Protein AF-A0A8C6B2U1-F1 (afdb_monomer)

InterPro domains:
  IPR039750 Dynein regulatory complex protein [PTHR21625] (15-118)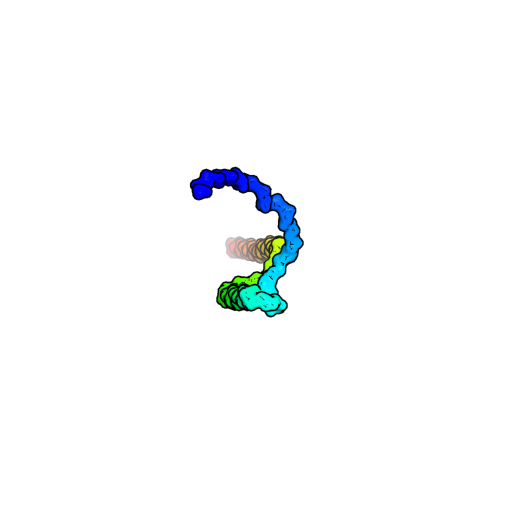

Radius of gyration: 41.58 Å; Cα contacts (8 Å, |Δi|>4): 21; chains: 1; bounding box: 106×25×107 Å

Organism: Monodon monoceros (NCBI:txid40151)

Foldseek 3Di:
DDDDDDDPDDDDPDDPPPPDPCPQQDCPDPDPVSVVRSVVVVVVVVVVVVVCVVVVVPVPPDPPVVNVVVVVVVVVVVVVVVVVVVVVVVVVVVVVVVVVVVVVVVVVVVVVVVVVVD

Mean predicted aligned error: 18.09 Å

pLDDT: mean 78.41, std 21.72, range [33.09, 98.69]

Secondary structure (DSSP, 8-state):
--------------------------TT-SSHHHHHHHHHHHHHHHHHHHHHHHTT--------HHHHHHHHHHHHHHHHHHHHHHHHHHHHHHHHHHHHHHHHHHHHHHHHHHHHT-

Solvent-accessible surface area (backbone atoms only — not comparable to full-atom val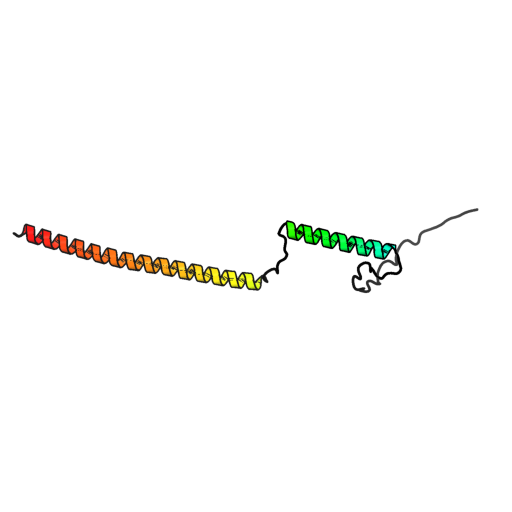ues): 7203 Å² total; per-residue (Å²): 141,87,88,88,88,80,89,85,76,84,85,86,78,88,86,78,86,66,86,64,75,90,74,63,56,41,75,84,46,90,49,67,67,40,24,52,51,23,50,52,53,53,51,50,53,54,52,51,49,52,51,29,53,76,69,64,59,60,80,63,75,75,68,49,73,66,55,52,51,50,52,49,52,53,53,50,53,49,50,52,53,49,54,50,51,52,50,54,51,51,49,52,54,48,52,52,49,52,54,49,50,52,53,50,54,50,53,50,52,53,54,52,52,56,58,74,76,105

Structure (mmCIF, N/CA/C/O backbone):
data_AF-A0A8C6B2U1-F1
#
_entry.id   AF-A0A8C6B2U1-F1
#
loop_
_atom_site.group_PDB
_atom_site.id
_atom_site.type_symbol
_atom_site.label_atom_id
_atom_site.label_alt_id
_atom_site.label_comp_id
_atom_site.label_asym_id
_atom_site.label_entity_id
_atom_site.label_seq_id
_atom_site.pdbx_PDB_ins_code
_atom_site.Cartn_x
_atom_site.Cartn_y
_atom_site.Cartn_z
_atom_site.occupancy
_atom_site.B_iso_or_equiv
_atom_site.auth_seq_id
_atom_site.auth_comp_id
_atom_site.auth_asym_id
_atom_site.auth_atom_id
_atom_site.pdbx_PDB_model_num
ATOM 1 N N . MET A 1 1 ? 78.169 -15.935 -60.171 1.00 39.84 1 MET A N 1
ATOM 2 C CA . MET A 1 1 ? 78.507 -15.680 -58.757 1.00 39.84 1 MET A CA 1
ATOM 3 C C . MET A 1 1 ? 77.396 -14.837 -58.142 1.00 39.84 1 MET A C 1
ATOM 5 O O . MET A 1 1 ? 77.094 -13.795 -58.697 1.00 39.84 1 MET A O 1
ATOM 9 N N . ASN A 1 2 ? 76.793 -15.307 -57.051 1.00 40.66 2 ASN A N 1
ATOM 10 C CA . ASN A 1 2 ? 75.960 -14.570 -56.077 1.00 40.66 2 ASN A CA 1
ATOM 11 C C . ASN A 1 2 ? 76.577 -14.854 -54.683 1.00 40.66 2 ASN A C 1
ATOM 13 O O . ASN A 1 2 ? 77.234 -15.898 -54.592 1.00 40.66 2 ASN A O 1
ATOM 17 N N . PRO A 1 3 ? 76.270 -14.144 -53.567 1.00 68.75 3 PRO A N 1
ATOM 18 C CA . PRO A 1 3 ? 75.804 -12.762 -53.297 1.00 68.75 3 PRO A CA 1
ATOM 19 C C . PRO A 1 3 ? 76.677 -12.098 -52.161 1.00 68.75 3 PRO A C 1
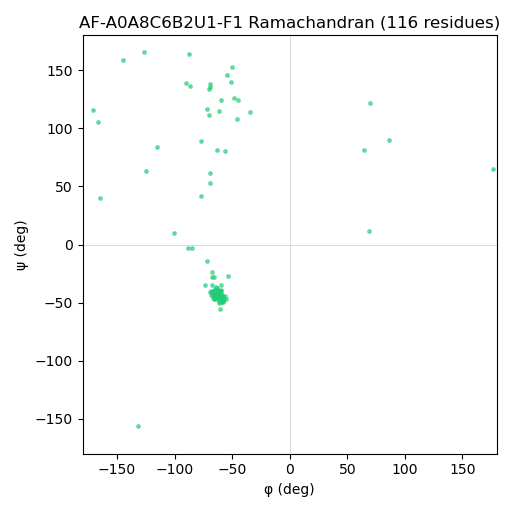ATOM 21 O O . PRO A 1 3 ? 77.824 -12.526 -52.029 1.00 68.75 3 PRO A O 1
ATOM 24 N N . PRO A 1 4 ? 76.253 -11.067 -51.370 1.00 48.47 4 PRO A N 1
ATOM 25 C CA . PRO A 1 4 ? 75.291 -11.252 -50.261 1.00 48.47 4 PRO A CA 1
ATOM 26 C C . PRO A 1 4 ? 74.299 -10.083 -50.031 1.00 48.47 4 PRO A C 1
ATOM 28 O O . PRO A 1 4 ? 74.533 -8.941 -50.416 1.00 48.47 4 PRO A O 1
ATOM 31 N N . GLY A 1 5 ? 73.180 -10.381 -49.365 1.00 44.88 5 GLY A N 1
ATOM 32 C CA . GLY A 1 5 ? 72.255 -9.381 -48.820 1.00 44.88 5 GLY A CA 1
ATOM 33 C C . GLY A 1 5 ? 72.622 -8.922 -47.402 1.00 44.88 5 GLY A C 1
ATOM 34 O O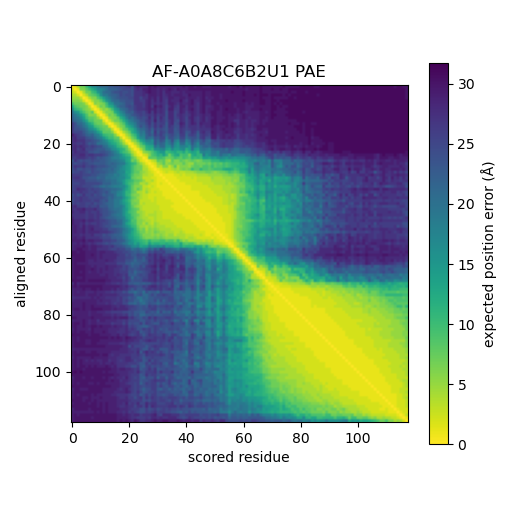 . GLY A 1 5 ? 73.379 -9.595 -46.709 1.00 44.88 5 GLY A O 1
ATOM 35 N N . SER A 1 6 ? 72.041 -7.798 -46.969 1.00 36.12 6 SER A N 1
ATOM 36 C CA . SER A 1 6 ? 71.758 -7.458 -45.561 1.00 36.12 6 SER A CA 1
ATOM 37 C C . SER A 1 6 ? 70.789 -6.263 -45.545 1.00 36.12 6 SER A C 1
ATOM 39 O O . SER A 1 6 ? 71.095 -5.202 -46.074 1.00 36.12 6 SER A O 1
ATOM 41 N N . LEU A 1 7 ? 69.515 -6.490 -45.225 1.00 39.94 7 LEU A N 1
ATOM 42 C CA . LEU A 1 7 ? 68.934 -6.175 -43.916 1.00 39.94 7 LEU A CA 1
ATOM 43 C C . LEU A 1 7 ? 68.920 -4.664 -43.599 1.00 39.94 7 LEU A C 1
ATOM 45 O O . LEU A 1 7 ? 69.728 -4.167 -42.821 1.00 39.94 7 LEU A O 1
ATOM 49 N N . ARG A 1 8 ? 67.927 -3.945 -44.137 1.00 33.09 8 ARG A N 1
ATOM 50 C CA . ARG A 1 8 ? 67.356 -2.781 -43.445 1.00 33.09 8 ARG A CA 1
ATOM 51 C C . ARG A 1 8 ? 65.901 -3.093 -43.111 1.00 33.09 8 ARG A C 1
ATOM 53 O O . ARG A 1 8 ? 64.974 -2.878 -43.879 1.00 33.09 8 ARG A O 1
ATOM 60 N N . VAL A 1 9 ? 65.804 -3.780 -41.987 1.00 36.66 9 VAL A N 1
ATOM 61 C CA . VAL A 1 9 ? 64.636 -4.018 -41.150 1.00 36.66 9 VAL A CA 1
ATOM 62 C C . VAL A 1 9 ? 64.269 -2.682 -40.493 1.00 36.66 9 VAL A C 1
ATOM 64 O O . VAL A 1 9 ? 65.177 -2.030 -39.986 1.00 36.66 9 VAL A O 1
ATOM 67 N N . LEU A 1 10 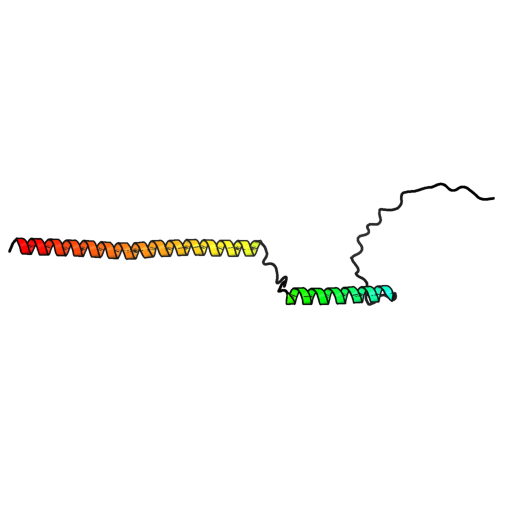? 62.966 -2.347 -40.481 1.00 39.47 10 LEU A N 1
ATOM 68 C CA . LEU A 1 10 ? 62.327 -1.234 -39.744 1.00 39.47 10 LEU A CA 1
ATOM 69 C C . LEU A 1 10 ? 62.722 0.142 -40.324 1.00 39.47 10 LEU A C 1
ATOM 71 O O . LEU A 1 10 ? 63.891 0.454 -40.471 1.00 39.47 10 LEU A O 1
ATOM 75 N N . GLU A 1 11 ? 61.833 1.012 -40.777 1.00 37.75 11 GLU A N 1
ATOM 76 C CA . GLU A 1 11 ? 60.678 1.600 -40.113 1.00 37.75 11 GLU A CA 1
ATOM 77 C C . GLU A 1 11 ? 59.927 2.349 -41.219 1.00 37.75 11 GLU A C 1
ATOM 79 O O . GLU A 1 11 ? 60.491 3.262 -41.799 1.00 37.75 11 GLU A O 1
ATOM 84 N N . GLU A 1 12 ? 58.710 1.946 -41.561 1.00 34.12 12 GLU A N 1
ATOM 85 C CA . GLU A 1 12 ? 57.705 2.818 -42.201 1.00 34.12 12 GLU A CA 1
ATOM 86 C C . GLU A 1 12 ? 56.336 2.123 -42.085 1.00 34.12 12 GLU A C 1
ATOM 88 O O . GLU A 1 12 ? 55.509 2.076 -42.988 1.00 34.12 12 GLU A O 1
ATOM 93 N N . ASN A 1 13 ? 56.118 1.519 -40.913 1.00 35.47 13 ASN A N 1
ATOM 94 C CA . ASN A 1 13 ? 54.793 1.442 -40.331 1.00 35.47 13 ASN A CA 1
ATOM 95 C C . ASN A 1 13 ? 54.652 2.695 -39.465 1.00 35.47 13 ASN A C 1
ATOM 97 O O . ASN A 1 13 ? 55.573 3.037 -38.727 1.00 35.47 13 ASN A O 1
ATOM 101 N N . GLU A 1 14 ? 53.468 3.296 -39.536 1.00 39.88 14 GLU A N 1
ATOM 102 C CA . GLU A 1 14 ? 52.969 4.378 -38.683 1.00 39.88 14 GLU A CA 1
ATOM 103 C C . GLU A 1 14 ? 53.341 5.802 -39.112 1.00 39.88 14 GLU A C 1
ATOM 105 O O . GLU A 1 14 ? 54.273 6.420 -38.605 1.00 39.88 14 GLU A O 1
ATOM 110 N N . LYS A 1 15 ? 52.483 6.399 -39.947 1.00 39.47 15 LYS A N 1
ATOM 111 C CA . LYS A 1 15 ? 51.554 7.455 -39.487 1.00 39.47 15 LYS A CA 1
ATOM 112 C C . LYS A 1 15 ? 50.739 8.023 -40.647 1.00 39.47 15 LYS A C 1
ATOM 114 O O . LYS A 1 15 ? 50.770 9.208 -40.935 1.00 39.47 15 LYS A O 1
ATOM 119 N N . GLU A 1 16 ? 49.898 7.181 -41.230 1.00 36.22 16 GLU A N 1
ATOM 120 C CA . GLU A 1 16 ? 48.642 7.663 -41.804 1.00 36.22 16 GLU A CA 1
ATOM 121 C C . GLU A 1 16 ? 47.495 6.866 -41.188 1.00 36.22 16 GLU A C 1
ATOM 123 O O . GLU A 1 16 ? 46.727 6.170 -41.841 1.00 36.22 16 GLU A O 1
ATOM 128 N N . HIS A 1 17 ? 47.356 7.018 -39.868 1.00 41.31 17 HIS A N 1
ATOM 129 C CA . HIS A 1 17 ? 46.061 6.893 -39.205 1.00 41.31 17 HIS A CA 1
ATOM 130 C C . HIS A 1 17 ? 45.190 8.094 -39.609 1.00 41.31 17 HIS A C 1
ATOM 132 O O . HIS A 1 17 ? 44.811 8.928 -38.791 1.00 41.31 17 HIS A O 1
ATOM 138 N N . LEU A 1 18 ? 44.909 8.203 -40.908 1.00 38.66 18 LEU A N 1
ATOM 139 C CA . LEU A 1 18 ? 43.813 9.001 -41.420 1.00 38.66 18 LEU A CA 1
ATOM 140 C C . LEU A 1 18 ? 42.549 8.255 -41.017 1.00 38.66 18 LEU A C 1
ATOM 142 O O . LEU A 1 18 ? 42.297 7.140 -41.476 1.00 38.66 18 LEU A O 1
ATOM 146 N N . ALA A 1 19 ? 41.800 8.868 -40.103 1.00 46.88 19 ALA A N 1
ATOM 147 C CA . ALA A 1 19 ? 40.457 8.480 -39.711 1.00 46.88 19 ALA A CA 1
ATOM 148 C C . ALA A 1 19 ? 39.555 8.456 -40.953 1.00 46.88 19 ALA A C 1
ATOM 150 O O . ALA A 1 19 ? 38.828 9.399 -41.256 1.00 46.88 19 ALA A O 1
ATOM 151 N N . THR A 1 20 ? 39.638 7.367 -41.706 1.00 40.78 20 THR A N 1
ATOM 152 C CA . THR A 1 20 ? 38.635 7.008 -42.685 1.00 40.78 20 THR A CA 1
ATOM 153 C C . THR A 1 20 ? 37.405 6.593 -41.886 1.00 40.78 20 THR A C 1
ATOM 155 O O . THR A 1 20 ? 37.530 5.862 -40.895 1.00 40.78 20 THR A O 1
ATOM 158 N N . PRO A 1 21 ? 36.202 7.068 -42.257 1.00 44.88 21 PRO A N 1
ATOM 159 C CA . PRO A 1 21 ? 34.986 6.477 -41.725 1.00 44.88 21 PRO A CA 1
ATOM 160 C C . PRO A 1 21 ? 35.115 4.972 -41.946 1.00 44.88 21 PRO A C 1
ATOM 162 O O . PRO A 1 21 ? 35.631 4.565 -42.987 1.00 44.88 21 PRO A O 1
ATOM 165 N N . ILE A 1 22 ? 34.694 4.148 -40.989 1.00 50.00 22 ILE A N 1
ATOM 166 C CA . ILE A 1 22 ? 34.630 2.696 -41.169 1.00 50.00 22 ILE A CA 1
ATOM 167 C C . ILE A 1 22 ? 33.604 2.442 -42.284 1.00 50.00 22 ILE A C 1
ATOM 169 O O . ILE A 1 22 ? 32.423 2.205 -42.034 1.00 50.00 22 ILE A O 1
ATOM 173 N N . VAL A 1 23 ? 34.030 2.576 -43.539 1.00 59.03 23 VAL A N 1
ATOM 174 C CA . VAL A 1 23 ? 33.248 2.240 -44.714 1.00 59.03 23 VAL A CA 1
ATOM 175 C C . VAL A 1 23 ? 33.336 0.731 -44.767 1.00 59.03 23 VAL A C 1
ATOM 177 O O . VAL A 1 23 ? 34.271 0.150 -45.313 1.00 59.03 23 VAL A O 1
ATOM 180 N N . GLY A 1 24 ? 32.390 0.088 -44.083 1.00 61.50 24 GLY A N 1
ATOM 181 C CA . GLY A 1 24 ? 32.213 -1.350 -44.189 1.00 61.50 24 GLY A CA 1
ATOM 182 C C . GLY A 1 24 ? 32.138 -1.753 -45.668 1.00 61.50 24 GLY A C 1
ATOM 183 O O . GLY A 1 24 ? 31.726 -0.935 -46.497 1.00 61.50 24 GLY A O 1
ATOM 184 N N . PRO A 1 25 ? 32.525 -2.993 -46.014 1.00 64.19 25 PRO A N 1
ATOM 185 C CA . PRO A 1 25 ? 32.553 -3.457 -47.397 1.00 64.19 25 PRO A CA 1
ATOM 186 C C . PRO A 1 25 ? 31.269 -3.052 -48.134 1.00 64.19 25 PRO A C 1
ATOM 188 O O . PRO A 1 25 ? 30.159 -3.308 -47.655 1.00 64.19 25 PRO A O 1
ATOM 191 N N . SER A 1 26 ? 31.416 -2.351 -49.259 1.00 70.38 26 SER A N 1
ATOM 192 C CA . SER A 1 26 ? 30.289 -1.753 -49.978 1.00 70.38 26 SER A CA 1
ATOM 193 C C . SER A 1 26 ? 29.675 -2.749 -50.958 1.00 70.38 26 SER A C 1
ATOM 195 O O . SER A 1 26 ? 30.371 -3.420 -51.718 1.00 70.38 26 SER A O 1
ATOM 197 N N . ILE A 1 27 ? 28.341 -2.815 -50.999 1.00 64.50 27 ILE A N 1
ATOM 198 C CA . ILE A 1 27 ? 27.616 -3.618 -52.000 1.00 64.50 27 ILE A CA 1
ATOM 199 C C . ILE A 1 27 ? 27.671 -3.020 -53.411 1.00 64.50 27 ILE A C 1
ATOM 201 O O . ILE A 1 27 ? 27.334 -3.713 -54.367 1.00 64.50 27 ILE A O 1
ATOM 205 N N . HIS A 1 28 ? 28.086 -1.760 -53.526 1.00 75.19 28 HIS A N 1
ATOM 206 C CA . HIS A 1 28 ? 28.231 -1.034 -54.786 1.00 75.19 28 HIS A CA 1
ATOM 207 C C . HIS A 1 28 ? 29.688 -0.989 -55.263 1.00 75.19 28 HIS A C 1
ATOM 209 O O . HIS A 1 28 ? 29.990 -0.258 -56.195 1.00 75.19 28 HIS A O 1
ATOM 215 N N . SER A 1 29 ? 30.590 -1.746 -54.624 1.00 77.50 29 SER A N 1
ATOM 216 C CA . SER A 1 29 ? 31.971 -1.876 -55.090 1.00 77.50 29 SER A CA 1
ATOM 217 C C . SER A 1 29 ? 32.026 -2.660 -56.402 1.00 77.50 29 SER A C 1
ATOM 219 O O . SER A 1 29 ? 31.365 -3.696 -56.549 1.00 77.50 29 SER A O 1
ATOM 221 N N . ASP A 1 30 ? 32.853 -2.205 -57.340 1.00 78.25 30 ASP A N 1
ATOM 222 C CA . ASP A 1 30 ? 33.128 -2.919 -58.589 1.00 78.25 30 ASP A CA 1
ATOM 223 C C . ASP A 1 30 ? 33.896 -4.230 -58.329 1.00 78.25 30 ASP A C 1
ATOM 225 O O . ASP A 1 30 ? 33.744 -5.201 -59.078 1.00 78.25 30 ASP A O 1
ATOM 229 N N . ASN A 1 31 ? 34.610 -4.319 -57.198 1.00 84.12 31 ASN A N 1
ATOM 230 C CA . ASN A 1 31 ? 35.325 -5.510 -56.745 1.00 84.12 31 ASN A CA 1
ATOM 231 C C . ASN A 1 31 ? 34.353 -6.612 -56.254 1.00 84.12 31 ASN A C 1
ATOM 233 O O . ASN A 1 31 ? 33.654 -6.430 -55.247 1.00 84.12 31 ASN A O 1
ATOM 237 N N . PRO A 1 32 ? 34.307 -7.794 -56.903 1.00 83.06 32 PRO A N 1
ATOM 238 C CA . PRO A 1 32 ? 33.413 -8.882 -56.501 1.00 83.06 32 PRO A CA 1
ATOM 239 C C . PRO A 1 32 ? 33.642 -9.375 -55.065 1.00 83.06 32 PRO A C 1
ATOM 241 O O . PRO A 1 32 ? 32.680 -9.718 -54.372 1.00 83.06 32 PRO A O 1
ATOM 244 N N . GLN A 1 33 ? 34.889 -9.385 -54.596 1.00 86.94 33 GLN A N 1
ATOM 245 C CA . GLN A 1 33 ? 35.261 -9.892 -53.276 1.00 86.94 33 GLN A CA 1
ATOM 246 C C . GLN A 1 33 ? 34.703 -9.002 -52.158 1.00 86.94 33 GLN A C 1
ATOM 248 O O . GLN A 1 33 ? 34.153 -9.513 -51.178 1.00 86.94 33 GLN A O 1
ATOM 253 N N . GLU A 1 34 ? 34.750 -7.681 -52.335 1.00 84.25 34 GLU A N 1
ATOM 254 C CA . GLU A 1 34 ? 34.180 -6.715 -51.389 1.00 84.25 34 GLU A CA 1
ATOM 255 C C . GLU A 1 34 ? 32.661 -6.840 -51.299 1.00 84.25 34 GLU A C 1
ATOM 257 O O . GLU A 1 34 ? 32.111 -6.881 -50.196 1.00 84.25 34 GLU A O 1
ATOM 262 N N . ARG A 1 35 ? 31.968 -7.013 -52.434 1.00 86.31 35 ARG A N 1
ATOM 263 C CA . ARG A 1 35 ? 30.512 -7.241 -52.429 1.00 86.31 35 ARG A CA 1
ATOM 264 C C . ARG A 1 35 ? 30.132 -8.526 -51.694 1.00 86.31 35 ARG A C 1
ATOM 266 O O . ARG A 1 35 ? 29.130 -8.559 -50.973 1.00 86.31 35 ARG A O 1
ATOM 273 N N . ILE A 1 36 ? 30.917 -9.593 -51.859 1.00 87.75 36 ILE A N 1
ATOM 274 C CA . ILE A 1 36 ? 30.705 -10.862 -51.148 1.00 87.75 36 ILE A CA 1
ATOM 275 C C . ILE A 1 36 ? 30.891 -10.660 -49.641 1.00 87.75 36 ILE A C 1
ATOM 277 O O . ILE A 1 36 ? 30.054 -11.115 -48.857 1.00 87.75 36 ILE A O 1
ATOM 281 N N . GLN A 1 37 ? 31.943 -9.953 -49.226 1.00 88.38 37 GLN A N 1
ATOM 282 C CA . GLN A 1 37 ? 32.196 -9.658 -47.817 1.00 88.38 37 GLN A CA 1
ATOM 283 C C . GLN A 1 37 ? 31.082 -8.789 -47.211 1.00 88.38 37 GLN A C 1
ATOM 285 O O . GLN A 1 37 ? 30.553 -9.126 -46.152 1.00 88.38 37 GLN A O 1
ATOM 290 N N . ALA A 1 38 ? 30.642 -7.748 -47.924 1.00 87.88 38 ALA A N 1
ATOM 291 C CA . ALA A 1 38 ? 29.528 -6.877 -47.546 1.00 87.88 38 ALA A CA 1
ATOM 292 C C . ALA A 1 38 ? 28.247 -7.672 -47.287 1.00 87.88 38 ALA A C 1
ATOM 294 O O . ALA A 1 38 ? 27.558 -7.506 -46.275 1.00 87.88 38 ALA A O 1
ATOM 295 N N . ARG A 1 39 ? 27.940 -8.588 -48.211 1.00 89.44 39 ARG A N 1
ATOM 296 C CA . ARG A 1 39 ? 26.777 -9.463 -48.109 1.00 89.44 39 ARG A CA 1
ATOM 297 C C . ARG A 1 39 ? 26.893 -10.408 -46.916 1.00 89.44 39 ARG A C 1
ATOM 299 O O . ARG A 1 39 ? 25.912 -10.556 -46.192 1.00 89.44 39 ARG A O 1
ATOM 306 N N . ARG A 1 40 ? 28.063 -11.017 -46.688 1.00 92.56 40 ARG A N 1
ATOM 307 C CA . ARG A 1 40 ? 28.312 -11.899 -45.533 1.00 92.56 40 ARG A CA 1
ATOM 308 C C . ARG A 1 40 ? 28.087 -11.170 -44.213 1.00 92.56 40 ARG A C 1
ATOM 310 O O . ARG A 1 40 ? 27.349 -11.680 -43.379 1.00 92.56 40 ARG A O 1
ATOM 317 N N . LEU A 1 41 ? 28.643 -9.969 -44.062 1.00 89.94 41 LEU A N 1
ATOM 318 C CA . LEU A 1 41 ? 28.478 -9.161 -42.852 1.00 89.94 41 LEU A CA 1
ATOM 319 C C . LEU A 1 41 ? 27.014 -8.777 -42.615 1.00 89.94 41 LEU A C 1
ATOM 321 O O . LEU A 1 41 ? 26.511 -8.925 -41.507 1.00 89.94 41 LEU A O 1
ATOM 325 N N . ARG A 1 42 ? 26.287 -8.372 -43.664 1.00 89.31 42 ARG A N 1
ATOM 326 C CA . ARG A 1 42 ?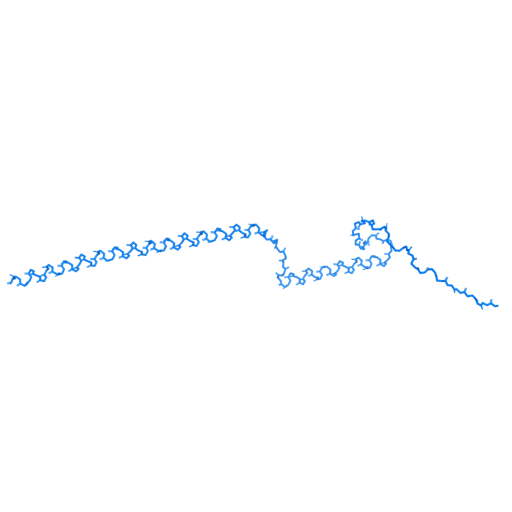 24.852 -8.064 -43.558 1.00 89.31 42 ARG A CA 1
ATOM 327 C C . ARG A 1 42 ? 24.025 -9.280 -43.146 1.00 89.31 42 ARG A C 1
ATOM 329 O O . ARG A 1 42 ? 23.093 -9.150 -42.358 1.00 89.31 42 ARG A O 1
ATOM 336 N N . ILE A 1 43 ? 24.326 -10.450 -43.710 1.00 91.44 43 ILE A N 1
ATOM 337 C CA . ILE A 1 43 ? 23.645 -11.698 -43.348 1.00 91.44 43 ILE A CA 1
ATOM 338 C C . ILE A 1 43 ? 23.956 -12.054 -41.893 1.00 91.44 43 ILE A C 1
ATOM 340 O O . ILE A 1 43 ? 23.025 -12.340 -41.147 1.00 91.44 43 ILE A O 1
ATOM 344 N N . ALA A 1 44 ? 25.222 -11.974 -41.481 1.00 93.19 44 ALA A N 1
ATOM 345 C CA . ALA A 1 44 ? 25.633 -12.227 -40.104 1.00 93.19 44 ALA A CA 1
ATOM 346 C C . ALA A 1 44 ? 24.908 -11.296 -39.120 1.00 93.19 44 ALA A C 1
ATOM 348 O O . ALA A 1 44 ? 24.279 -11.788 -38.191 1.00 93.19 44 ALA A O 1
ATOM 349 N N . ALA A 1 45 ? 24.876 -9.988 -39.391 1.00 87.81 45 ALA A N 1
ATOM 350 C CA . ALA A 1 45 ? 24.177 -9.010 -38.557 1.00 87.81 45 ALA A CA 1
ATOM 351 C C . ALA A 1 45 ? 22.667 -9.295 -38.449 1.00 87.81 45 ALA A C 1
ATOM 353 O O . ALA A 1 45 ? 22.090 -9.195 -37.371 1.00 87.81 45 ALA A O 1
ATOM 354 N N . ARG A 1 46 ? 22.015 -9.706 -39.548 1.00 89.94 46 ARG A N 1
ATOM 355 C CA . ARG A 1 46 ? 20.591 -10.097 -39.531 1.00 89.94 46 ARG A CA 1
ATOM 356 C C . ARG A 1 46 ? 20.339 -11.362 -38.713 1.00 89.94 46 ARG A C 1
ATOM 358 O O . ARG A 1 46 ? 19.327 -11.447 -38.025 1.00 89.94 46 ARG A O 1
ATOM 365 N N . LEU A 1 47 ? 21.223 -12.353 -38.814 1.00 92.94 47 LEU A N 1
ATOM 366 C CA . LEU A 1 47 ? 21.115 -13.591 -38.040 1.00 92.94 47 LEU A CA 1
ATOM 367 C C . LEU A 1 47 ? 21.364 -13.339 -36.552 1.00 92.94 47 LEU A C 1
ATOM 369 O O . LEU A 1 47 ? 20.659 -13.892 -35.715 1.00 92.94 47 LEU A O 1
ATOM 373 N N . GLU A 1 48 ? 22.330 -12.486 -36.231 1.00 88.00 48 GLU A N 1
ATOM 374 C CA . GLU A 1 48 ? 22.637 -12.073 -34.866 1.00 88.00 48 GLU A CA 1
ATOM 375 C C . GLU A 1 48 ? 21.489 -11.265 -34.250 1.00 88.00 48 GLU A C 1
ATOM 377 O O . GLU A 1 48 ? 21.092 -11.556 -33.127 1.00 88.00 48 GLU A O 1
ATOM 382 N N . ALA A 1 49 ? 20.892 -10.326 -34.994 1.00 84.19 49 ALA A N 1
ATOM 383 C CA . ALA A 1 49 ? 19.700 -9.596 -34.561 1.00 84.19 49 ALA A CA 1
ATOM 384 C C . ALA A 1 49 ? 18.534 -10.550 -34.255 1.00 84.19 49 ALA A C 1
ATOM 386 O O . ALA A 1 49 ? 18.005 -10.530 -33.149 1.00 84.19 49 ALA A O 1
ATOM 387 N N . ARG A 1 50 ? 18.226 -11.483 -35.168 1.00 86.56 50 ARG A N 1
ATOM 388 C CA . ARG A 1 50 ? 17.199 -12.514 -34.935 1.00 86.56 50 ARG A CA 1
ATOM 389 C C . ARG A 1 50 ? 17.517 -13.392 -33.721 1.00 86.56 50 ARG A C 1
ATOM 391 O O . ARG A 1 50 ? 16.613 -13.779 -32.987 1.00 86.56 50 ARG A O 1
ATOM 398 N N . ARG A 1 51 ? 18.791 -13.743 -33.514 1.00 89.06 51 ARG A N 1
ATOM 399 C CA . ARG A 1 51 ? 19.232 -14.518 -32.347 1.00 89.06 51 ARG A CA 1
ATOM 400 C C . ARG A 1 51 ? 19.015 -13.734 -31.050 1.00 89.06 51 ARG A C 1
ATOM 402 O O . ARG A 1 51 ? 18.527 -14.326 -30.095 1.00 89.06 51 ARG A O 1
ATOM 409 N N . ARG A 1 52 ? 19.348 -12.440 -31.023 1.00 82.75 52 ARG A N 1
ATOM 410 C CA . ARG A 1 52 ? 19.104 -11.556 -29.871 1.00 82.75 52 ARG A CA 1
ATOM 411 C C . ARG A 1 52 ? 17.615 -11.415 -29.575 1.00 82.75 52 ARG A C 1
ATOM 413 O O . ARG A 1 52 ? 17.214 -11.584 -28.432 1.00 82.75 52 ARG A O 1
ATOM 420 N N . GLU A 1 53 ? 16.796 -11.200 -30.603 1.00 79.38 53 GLU A N 1
ATOM 421 C CA . GLU A 1 53 ? 15.333 -11.142 -30.481 1.00 79.38 53 GLU A CA 1
ATOM 422 C C . GLU A 1 53 ? 14.760 -12.443 -29.897 1.00 79.38 53 GLU A C 1
ATOM 424 O O . GLU A 1 53 ? 13.979 -12.403 -28.952 1.00 79.38 53 GLU A O 1
ATOM 429 N N . ALA A 1 54 ? 15.191 -13.606 -30.399 1.00 82.62 54 ALA A N 1
ATOM 430 C CA . ALA A 1 54 ? 14.748 -14.908 -29.893 1.00 82.62 54 ALA A CA 1
ATOM 431 C C . ALA A 1 54 ? 15.192 -15.187 -28.444 1.00 82.62 54 ALA A C 1
ATOM 433 O O . ALA A 1 54 ? 14.523 -15.930 -27.730 1.00 82.62 54 ALA A O 1
ATOM 434 N N . LEU A 1 55 ? 16.314 -14.603 -28.015 1.00 81.94 55 LEU A N 1
ATOM 435 C CA . LEU A 1 55 ? 16.811 -14.669 -26.638 1.00 81.94 55 LEU A CA 1
ATOM 436 C C . LEU A 1 55 ? 16.186 -13.605 -25.722 1.00 81.94 55 LEU A C 1
ATOM 438 O O . LEU A 1 55 ? 16.484 -13.592 -24.532 1.00 81.94 55 LEU A O 1
ATOM 442 N N . GLY A 1 56 ? 15.341 -12.711 -26.250 1.00 72.81 56 GLY A N 1
ATOM 443 C CA . GLY A 1 56 ? 14.794 -11.587 -25.491 1.00 72.81 56 GLY A CA 1
ATOM 444 C C . GLY A 1 56 ? 15.838 -10.525 -25.124 1.00 72.81 56 GLY A C 1
ATOM 445 O O . GLY A 1 56 ? 15.536 -9.625 -24.347 1.00 72.81 56 GLY A O 1
ATOM 446 N N . GLU A 1 57 ? 17.041 -10.576 -25.708 1.00 68.19 57 GLU A N 1
ATOM 447 C CA . GLU A 1 57 ? 18.084 -9.542 -25.609 1.00 68.19 57 GLU A CA 1
ATOM 448 C C . GLU A 1 57 ? 17.759 -8.350 -26.520 1.00 68.19 57 GLU A C 1
ATOM 450 O O . GLU A 1 57 ? 18.620 -7.806 -27.221 1.00 68.19 57 GLU A O 1
ATOM 455 N N . HIS A 1 58 ? 16.492 -7.940 -26.547 1.00 58.44 58 HIS A N 1
ATOM 456 C CA . HIS A 1 58 ? 16.161 -6.647 -27.100 1.00 58.44 58 HIS A CA 1
ATOM 457 C C . HIS A 1 58 ? 16.899 -5.633 -26.220 1.00 58.44 58 HIS A C 1
ATOM 459 O O . HIS A 1 58 ? 16.606 -5.496 -25.033 1.00 58.44 58 HIS A O 1
ATOM 465 N N . LEU A 1 59 ? 17.872 -4.918 -26.791 1.00 58.78 59 LEU A N 1
ATOM 466 C CA . LEU A 1 59 ? 18.339 -3.643 -26.244 1.00 58.78 59 LEU A CA 1
ATOM 467 C C . LEU A 1 59 ? 17.211 -2.622 -26.450 1.00 58.78 59 LEU A C 1
ATOM 469 O O . LEU A 1 59 ? 17.399 -1.595 -27.096 1.00 58.78 59 LEU A O 1
ATOM 473 N N . ASP A 1 60 ? 16.008 -2.967 -25.991 1.00 51.19 60 ASP A N 1
ATOM 474 C CA . ASP A 1 60 ? 14.907 -2.041 -25.875 1.00 51.19 60 ASP A CA 1
ATOM 475 C C . ASP A 1 60 ? 15.403 -0.960 -24.930 1.00 51.19 60 ASP A C 1
ATOM 477 O O . ASP A 1 60 ? 15.988 -1.280 -23.890 1.00 51.19 60 ASP A O 1
ATOM 481 N N . GLY A 1 61 ? 15.347 0.279 -25.419 1.00 54.88 61 GLY A N 1
ATOM 482 C CA . GLY A 1 61 ? 16.191 1.387 -24.992 1.00 54.88 61 GLY A CA 1
ATOM 483 C C . GLY A 1 61 ? 16.507 1.319 -23.510 1.00 54.88 61 GLY A C 1
ATOM 484 O O . GLY A 1 61 ? 15.599 1.422 -22.691 1.00 54.88 61 GLY A O 1
ATOM 485 N N . LYS A 1 62 ? 17.792 1.112 -23.182 1.00 56.69 62 LYS A N 1
ATOM 486 C CA . LYS A 1 62 ? 18.281 1.241 -21.810 1.00 56.69 62 LYS A CA 1
ATOM 487 C C . LYS A 1 62 ? 17.687 2.538 -21.275 1.00 56.69 62 LYS A C 1
ATOM 489 O O . LYS A 1 62 ? 18.080 3.606 -21.748 1.00 56.69 62 LYS A O 1
ATOM 494 N N . GLU A 1 63 ? 16.716 2.444 -20.364 1.00 53.84 63 GLU A N 1
ATOM 495 C CA . GLU A 1 63 ? 16.294 3.600 -19.584 1.00 53.84 63 GLU A CA 1
ATOM 496 C C . GLU A 1 63 ? 17.591 4.218 -19.076 1.00 53.84 63 GLU A C 1
ATOM 498 O O . GLU A 1 63 ? 18.449 3.485 -18.564 1.00 53.84 63 GLU A O 1
ATOM 503 N N . SER A 1 64 ? 17.802 5.512 -19.334 1.00 60.75 64 SER A N 1
ATOM 504 C CA . SER A 1 64 ? 19.055 6.139 -18.926 1.00 60.75 64 SER A CA 1
ATOM 505 C C . SER A 1 64 ? 19.237 5.883 -17.428 1.00 60.75 64 SER A C 1
ATOM 507 O O . SER A 1 64 ? 18.259 5.815 -16.676 1.00 60.75 64 SER A O 1
ATOM 509 N N . GLU A 1 65 ? 20.476 5.703 -16.971 1.00 63.81 65 GLU A N 1
ATOM 510 C CA . GLU A 1 65 ? 20.739 5.439 -15.548 1.00 63.81 65 GLU A CA 1
ATOM 511 C C . GLU A 1 65 ? 20.095 6.511 -14.641 1.00 63.81 65 GLU A C 1
ATOM 513 O O . GLU A 1 65 ? 19.683 6.243 -13.510 1.00 63.81 65 GLU A O 1
ATOM 518 N N . GLU A 1 66 ? 19.921 7.722 -15.175 1.00 63.66 66 GLU A N 1
ATOM 519 C CA . GLU A 1 66 ? 19.226 8.836 -14.540 1.00 63.66 66 GLU A CA 1
ATOM 520 C C . GLU A 1 66 ? 17.718 8.590 -14.367 1.00 63.66 66 GLU A C 1
ATOM 522 O O . GLU A 1 66 ? 17.174 8.901 -13.304 1.00 63.66 66 GLU A O 1
ATOM 527 N N . ASP A 1 67 ? 17.029 8.017 -15.356 1.00 65.38 67 ASP A N 1
ATOM 528 C CA . ASP A 1 67 ? 15.596 7.706 -15.266 1.00 65.38 67 ASP A CA 1
ATOM 529 C C . ASP A 1 67 ? 15.324 6.508 -14.346 1.00 65.38 67 ASP A C 1
ATOM 531 O O . ASP A 1 67 ? 14.383 6.550 -13.542 1.00 65.38 67 ASP A O 1
ATOM 535 N N . GLN A 1 68 ? 16.216 5.512 -14.331 1.00 70.38 68 GLN A N 1
ATOM 536 C CA . GLN A 1 68 ? 16.181 4.436 -13.334 1.00 70.38 68 GLN A CA 1
ATOM 537 C C . GLN A 1 68 ? 16.352 4.987 -11.909 1.00 70.38 68 GLN A C 1
ATOM 539 O O . GLN A 1 68 ? 15.621 4.598 -10.993 1.00 70.38 68 GLN A O 1
ATOM 544 N N . SER A 1 69 ? 17.262 5.949 -11.719 1.00 78.00 69 SER A N 1
ATOM 545 C CA . SER A 1 69 ? 17.492 6.609 -1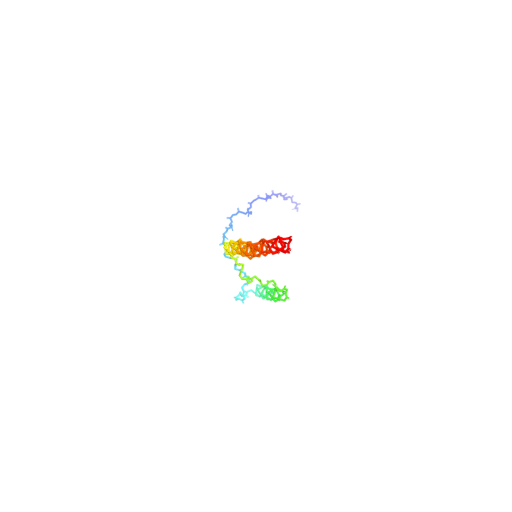0.428 1.00 78.00 69 SER A CA 1
ATOM 546 C C . SER A 1 69 ? 16.275 7.417 -9.954 1.00 78.00 69 SER A C 1
ATOM 548 O O . SER A 1 69 ? 15.919 7.367 -8.773 1.00 78.00 69 SER A O 1
ATOM 550 N N . LYS A 1 70 ? 15.575 8.123 -10.855 1.00 89.12 70 LYS A N 1
ATOM 551 C CA . LYS A 1 70 ? 14.328 8.847 -10.526 1.00 89.12 70 LYS A CA 1
ATOM 552 C C . LYS A 1 70 ? 13.197 7.890 -10.143 1.00 89.12 70 LYS A C 1
ATOM 554 O O . LYS A 1 70 ? 12.554 8.095 -9.113 1.00 89.12 70 LYS A O 1
ATOM 559 N N . SER A 1 71 ? 12.992 6.830 -10.929 1.00 89.69 71 SER A N 1
ATOM 560 C CA . SER A 1 71 ? 11.995 5.785 -10.652 1.00 89.69 71 SER A CA 1
ATOM 561 C C . SER A 1 71 ? 12.251 5.115 -9.301 1.00 89.69 71 SER A C 1
ATOM 563 O O . SER A 1 71 ? 11.334 4.946 -8.495 1.00 89.69 71 SER A O 1
ATOM 565 N N . TYR A 1 72 ? 13.516 4.811 -8.999 1.00 92.56 72 TYR A N 1
ATOM 566 C CA . TYR A 1 72 ? 13.922 4.263 -7.708 1.00 92.56 72 TYR A CA 1
ATOM 567 C C . TYR A 1 72 ? 13.582 5.203 -6.543 1.00 92.56 72 TYR A C 1
ATOM 569 O O . TYR A 1 72 ? 12.942 4.775 -5.582 1.00 92.56 72 TYR A O 1
ATOM 577 N N . LYS A 1 73 ? 13.936 6.493 -6.643 1.00 94.31 73 LYS A N 1
ATOM 578 C CA . LYS A 1 73 ? 13.609 7.493 -5.612 1.00 94.31 73 LYS A CA 1
ATOM 579 C C . LYS A 1 73 ? 12.104 7.580 -5.365 1.00 94.31 73 LYS A C 1
ATOM 581 O O . LYS A 1 73 ? 11.674 7.542 -4.217 1.00 94.31 73 LYS A O 1
ATOM 586 N N . GLN A 1 74 ? 11.300 7.621 -6.426 1.00 96.69 74 GLN A N 1
ATOM 587 C CA . GLN A 1 74 ? 9.843 7.678 -6.303 1.00 96.69 74 GLN A CA 1
ATOM 588 C C . GLN A 1 74 ? 9.268 6.430 -5.620 1.00 96.69 74 GLN A C 1
ATOM 590 O O . GLN A 1 74 ? 8.398 6.545 -4.752 1.00 96.69 74 GLN A O 1
ATOM 595 N N . LYS A 1 75 ? 9.745 5.236 -5.994 1.00 95.88 75 LYS A N 1
ATOM 596 C CA . LYS A 1 75 ? 9.327 3.975 -5.365 1.00 95.88 75 LYS A CA 1
ATOM 597 C C . LYS A 1 75 ? 9.668 3.964 -3.880 1.00 95.88 75 LYS A C 1
ATOM 599 O O . LYS A 1 75 ? 8.822 3.595 -3.069 1.00 95.88 75 LYS A O 1
ATOM 604 N N . GLU A 1 76 ? 10.863 4.417 -3.521 1.00 97.06 76 GLU A N 1
ATOM 605 C CA . GLU A 1 76 ? 11.303 4.453 -2.130 1.00 97.06 76 GLU A CA 1
ATOM 606 C C . GLU A 1 76 ? 10.520 5.482 -1.302 1.00 97.06 76 GLU A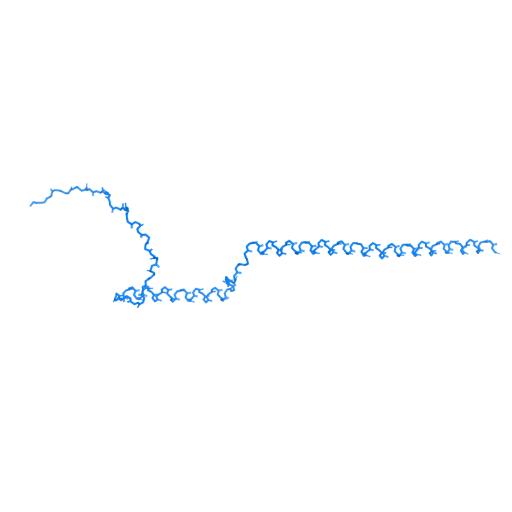 C 1
ATOM 608 O O . GLU A 1 76 ? 10.036 5.171 -0.214 1.00 97.06 76 GLU A O 1
ATOM 613 N N . GLU A 1 77 ? 10.280 6.679 -1.840 1.00 97.81 77 GLU A N 1
ATOM 614 C CA . GLU A 1 77 ? 9.414 7.671 -1.198 1.00 97.81 77 GLU A CA 1
ATOM 615 C C . GLU A 1 77 ? 7.986 7.152 -0.999 1.00 97.81 77 GLU A C 1
ATOM 617 O O . GLU A 1 77 ? 7.380 7.367 0.055 1.00 97.81 77 GLU A O 1
ATOM 622 N N . SER A 1 78 ? 7.433 6.465 -2.003 1.00 98.06 78 SER A N 1
ATOM 623 C CA . SER A 1 78 ? 6.112 5.841 -1.917 1.00 98.06 78 SER A CA 1
ATOM 624 C C . SER A 1 78 ? 6.080 4.764 -0.832 1.00 98.06 78 SER A C 1
ATOM 626 O O . SER A 1 78 ? 5.175 4.766 0.006 1.00 98.06 78 SER A O 1
ATOM 628 N N . ARG A 1 79 ? 7.107 3.907 -0.775 1.00 98.25 79 ARG A N 1
ATOM 629 C CA . ARG A 1 79 ? 7.262 2.864 0.245 1.00 98.25 79 ARG A CA 1
ATOM 630 C C . ARG A 1 79 ? 7.275 3.456 1.653 1.00 98.25 79 ARG A C 1
ATOM 632 O O . ARG A 1 79 ? 6.556 2.970 2.525 1.00 98.25 79 ARG A O 1
ATOM 639 N N . LEU A 1 80 ? 8.043 4.524 1.871 1.00 98.44 80 LEU A N 1
ATOM 640 C CA . LEU A 1 80 ? 8.117 5.216 3.161 1.00 98.44 80 LEU A CA 1
ATOM 641 C C . LEU A 1 80 ? 6.772 5.838 3.558 1.00 98.44 80 LEU A C 1
ATOM 643 O O . LEU A 1 80 ? 6.335 5.688 4.702 1.00 98.44 80 LEU A O 1
ATOM 647 N N . LYS A 1 81 ? 6.083 6.496 2.618 1.00 98.56 81 LYS A N 1
ATOM 648 C CA . LYS A 1 81 ? 4.748 7.073 2.857 1.00 98.56 81 LYS A CA 1
ATOM 649 C C . LYS A 1 81 ? 3.729 5.992 3.217 1.00 98.56 81 LYS A C 1
ATOM 651 O O . LYS A 1 81 ? 2.964 6.180 4.162 1.00 98.56 81 LYS A O 1
ATOM 656 N N . LEU A 1 82 ? 3.748 4.859 2.515 1.00 98.69 82 LEU A N 1
ATOM 657 C CA . LEU A 1 82 ? 2.848 3.739 2.782 1.00 98.69 82 LEU A CA 1
ATOM 658 C C . LEU A 1 82 ? 3.123 3.103 4.150 1.00 98.69 82 LEU A C 1
ATOM 660 O O . LEU A 1 82 ? 2.186 2.868 4.907 1.00 98.69 82 LEU A O 1
ATOM 664 N N . ALA A 1 83 ? 4.393 2.891 4.504 1.00 98.56 83 ALA A N 1
ATOM 665 C CA . ALA A 1 83 ? 4.772 2.370 5.816 1.00 98.56 83 ALA A CA 1
ATOM 666 C C . ALA A 1 83 ? 4.288 3.284 6.953 1.00 98.56 83 ALA A C 1
ATOM 668 O O . ALA A 1 83 ? 3.709 2.806 7.928 1.00 98.56 83 ALA A O 1
ATOM 669 N N . LYS A 1 84 ? 4.456 4.605 6.802 1.00 98.62 84 LYS A N 1
ATOM 670 C CA . LYS A 1 84 ? 3.944 5.582 7.770 1.00 98.62 84 LYS A CA 1
ATOM 671 C C . LYS A 1 84 ? 2.419 5.530 7.877 1.00 98.62 84 LYS A C 1
ATOM 673 O O . LYS A 1 84 ? 1.894 5.538 8.985 1.00 98.62 84 LYS A O 1
ATOM 678 N N . LEU A 1 85 ? 1.714 5.465 6.746 1.00 98.56 85 LEU A N 1
ATOM 679 C CA . LEU A 1 85 ? 0.253 5.386 6.728 1.00 98.56 85 LEU A CA 1
ATOM 680 C C . LEU A 1 85 ? -0.253 4.136 7.459 1.00 98.56 85 LEU A C 1
ATOM 682 O O . LEU A 1 85 ? -1.160 4.241 8.281 1.00 98.56 85 LEU A O 1
ATOM 686 N N . LEU A 1 86 ? 0.354 2.977 7.194 1.00 98.69 86 LEU A N 1
ATOM 687 C CA . LEU A 1 86 ? 0.011 1.722 7.862 1.00 98.69 86 LEU A CA 1
ATOM 688 C C . LEU A 1 86 ? 0.251 1.798 9.370 1.00 98.69 86 LEU A C 1
ATOM 690 O O . LEU A 1 86 ? -0.620 1.397 10.142 1.00 98.69 86 LEU A O 1
ATOM 694 N N . LEU A 1 87 ? 1.395 2.345 9.790 1.00 98.62 87 LEU A N 1
ATOM 695 C CA . LEU A 1 87 ? 1.726 2.506 11.203 1.00 98.62 87 LEU A CA 1
ATOM 696 C C . LEU A 1 87 ? 0.703 3.401 11.912 1.00 98.62 87 LEU A C 1
ATOM 698 O O . LEU A 1 87 ? 0.071 2.963 12.869 1.00 98.62 87 LEU A O 1
ATOM 702 N N . CYS A 1 88 ? 0.488 4.620 11.407 1.00 98.56 88 CYS A N 1
ATOM 703 C CA . CYS A 1 88 ? -0.439 5.574 12.014 1.00 98.56 88 CYS A CA 1
ATOM 704 C C . CYS A 1 88 ? -1.891 5.070 11.993 1.00 98.56 88 CYS A C 1
ATOM 706 O O . CYS A 1 88 ? -2.631 5.282 12.950 1.00 98.56 88 CYS A O 1
ATOM 708 N N . GLY A 1 89 ? -2.311 4.394 10.919 1.00 98.69 89 GLY A N 1
ATOM 709 C CA . GLY A 1 89 ? -3.651 3.814 10.829 1.00 98.69 89 GLY A CA 1
ATOM 710 C C . GLY A 1 89 ? -3.864 2.687 11.841 1.00 98.69 89 GLY A C 1
ATOM 711 O O . GLY A 1 89 ? -4.888 2.655 12.521 1.00 98.69 89 GLY A O 1
ATOM 712 N N . THR A 1 90 ? -2.875 1.803 11.989 1.00 98.56 90 THR A N 1
ATOM 713 C CA . THR A 1 90 ? -2.913 0.714 12.979 1.00 98.56 90 THR A CA 1
ATOM 714 C C . THR A 1 90 ? -2.943 1.264 14.400 1.00 98.56 90 THR A C 1
ATOM 716 O O . THR A 1 90 ? -3.745 0.814 15.219 1.00 98.56 90 THR A O 1
ATOM 719 N N . GLU A 1 91 ? -2.115 2.267 14.688 1.00 98.56 91 GLU A N 1
ATOM 720 C CA . GLU A 1 91 ? -2.090 2.944 15.983 1.00 98.56 91 GLU A CA 1
ATOM 721 C C . GLU A 1 91 ? -3.44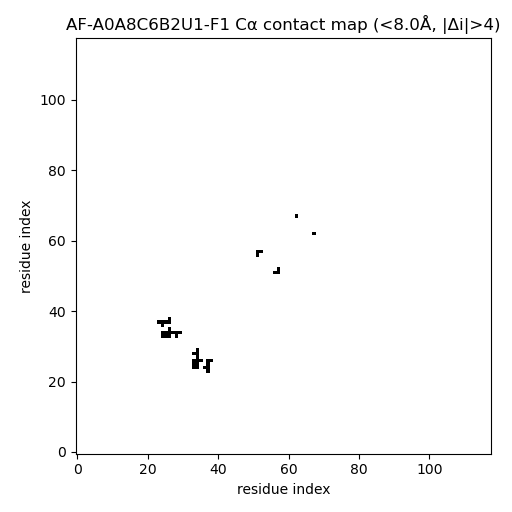6 3.580 16.311 1.00 98.56 91 GLU A C 1
ATOM 723 O O . GLU A 1 91 ? -3.970 3.366 17.400 1.00 98.56 91 GLU A O 1
ATOM 728 N N . LEU A 1 92 ? -4.069 4.289 15.363 1.00 98.62 92 LEU A N 1
ATOM 729 C CA . LEU A 1 92 ? -5.375 4.916 15.577 1.00 98.62 92 LEU A CA 1
ATOM 730 C C . LEU A 1 92 ? -6.460 3.892 15.936 1.00 98.62 92 LEU A C 1
ATOM 732 O O . LEU A 1 92 ? -7.182 4.077 16.915 1.00 98.62 92 LEU A O 1
ATOM 736 N N . VAL A 1 93 ? -6.569 2.810 15.159 1.00 98.62 93 VAL A N 1
ATOM 737 C CA . VAL A 1 93 ? -7.548 1.741 15.417 1.00 98.62 93 VAL A CA 1
ATOM 738 C C . VAL A 1 93 ? -7.292 1.100 16.779 1.00 98.62 93 VAL A C 1
ATOM 740 O O . VAL A 1 93 ? -8.226 0.901 17.555 1.00 98.62 93 VAL A O 1
ATOM 743 N N . THR A 1 94 ? -6.024 0.844 17.102 1.00 98.69 94 THR A N 1
ATOM 744 C CA . THR A 1 94 ? -5.628 0.256 18.386 1.00 98.69 94 THR A CA 1
ATOM 745 C C . THR A 1 94 ? -5.975 1.181 19.550 1.00 98.69 94 THR A C 1
ATOM 747 O O . THR A 1 94 ? -6.566 0.732 20.527 1.00 98.69 94 THR A O 1
ATOM 750 N N . ASN A 1 95 ? -5.698 2.481 19.436 1.00 98.69 95 ASN A N 1
ATOM 751 C CA . ASN A 1 95 ? -6.022 3.472 20.463 1.00 98.69 95 ASN A CA 1
ATOM 752 C C . ASN A 1 95 ? -7.531 3.555 20.721 1.00 98.69 95 ASN A C 1
ATOM 754 O O . ASN A 1 95 ? -7.954 3.648 21.873 1.00 98.69 95 ASN A O 1
ATOM 758 N N . ILE A 1 96 ? -8.352 3.487 19.668 1.00 98.62 96 ILE A N 1
ATOM 759 C CA . ILE A 1 96 ? -9.814 3.453 19.803 1.00 98.62 96 ILE A CA 1
ATOM 760 C C . ILE A 1 96 ? -10.256 2.187 20.540 1.00 98.62 96 ILE A C 1
ATOM 762 O O . ILE A 1 96 ? -11.056 2.288 21.474 1.00 98.62 96 ILE A O 1
ATOM 766 N N . GLN A 1 97 ? -9.727 1.024 20.150 1.00 98.62 97 GLN A N 1
ATOM 767 C CA . GLN A 1 97 ? -10.059 -0.253 20.781 1.00 98.62 97 GLN A CA 1
ATOM 768 C C . GLN A 1 97 ? -9.674 -0.255 22.264 1.00 98.62 97 GLN A C 1
ATOM 770 O O . GLN A 1 97 ? -10.522 -0.506 23.114 1.00 98.62 97 GLN A O 1
ATOM 775 N N . VAL A 1 98 ? -8.438 0.133 22.588 1.00 98.62 98 VAL A N 1
ATOM 776 C CA . VAL A 1 98 ? -7.950 0.226 23.971 1.00 98.62 98 VAL A CA 1
ATOM 777 C C . VAL A 1 98 ? -8.807 1.190 24.790 1.00 98.62 98 VAL A C 1
ATOM 779 O O . VAL A 1 98 ? -9.201 0.870 25.908 1.00 98.62 98 VAL A O 1
ATOM 782 N N . ALA A 1 99 ? -9.158 2.356 24.242 1.00 98.69 99 ALA A N 1
ATOM 783 C CA . ALA A 1 99 ? -10.016 3.307 24.942 1.00 98.69 99 ALA A CA 1
ATOM 784 C C . ALA A 1 99 ? -11.429 2.749 25.191 1.00 98.69 99 ALA A C 1
ATOM 786 O O . ALA A 1 99 ? -12.029 3.042 26.227 1.00 98.69 99 ALA A O 1
ATOM 787 N N . ALA A 1 100 ? -11.976 1.969 24.255 1.00 98.62 100 ALA A N 1
ATOM 788 C CA . ALA A 1 100 ? -13.254 1.289 24.435 1.00 98.62 100 ALA A CA 1
ATOM 789 C C . ALA A 1 100 ? -13.169 0.210 25.522 1.00 98.62 100 ALA A C 1
ATOM 791 O O . ALA A 1 100 ? -14.013 0.193 26.419 1.00 98.62 100 ALA A O 1
ATOM 792 N N . ASP A 1 101 ? -12.122 -0.613 25.494 1.00 98.56 101 ASP A N 1
ATOM 793 C CA . ASP A 1 101 ? -11.898 -1.676 26.471 1.00 98.56 101 ASP A CA 1
ATOM 794 C C . ASP A 1 101 ? -11.731 -1.108 27.885 1.00 98.56 101 ASP A C 1
ATOM 796 O O . ASP A 1 101 ? -12.348 -1.607 28.824 1.00 98.56 101 ASP A O 1
ATOM 800 N N . ILE A 1 102 ? -10.983 -0.009 28.044 1.00 98.44 102 ILE A N 1
ATOM 801 C CA . ILE A 1 102 ? -10.827 0.684 29.334 1.00 98.44 102 ILE A CA 1
ATOM 802 C C . ILE A 1 102 ? -12.182 1.153 29.873 1.00 98.44 102 ILE A C 1
ATOM 804 O O . ILE A 1 102 ? -12.491 0.921 31.043 1.00 98.44 102 ILE A O 1
ATOM 808 N N . ARG A 1 103 ? -13.005 1.798 29.034 1.00 98.38 103 ARG A N 1
ATOM 809 C CA . ARG A 1 103 ? -14.338 2.267 29.450 1.00 98.38 103 ARG A CA 1
ATOM 810 C C . ARG A 1 103 ? -15.244 1.110 29.856 1.00 98.38 103 ARG A C 1
ATOM 812 O O . ARG A 1 103 ? -15.962 1.222 30.843 1.00 98.38 103 ARG A O 1
ATOM 819 N N . GLU A 1 104 ? -15.201 0.004 29.123 1.00 98.38 104 GLU A N 1
ATOM 820 C CA . GLU A 1 104 ? -16.018 -1.172 29.423 1.00 98.38 104 GLU A CA 1
ATOM 821 C C . GLU A 1 104 ? -15.568 -1.880 30.706 1.00 98.38 104 GLU A C 1
ATOM 823 O O . GLU A 1 104 ? -16.404 -2.275 31.517 1.00 98.38 104 GLU A O 1
ATOM 828 N N . VAL A 1 105 ? -14.257 -2.009 30.928 1.00 98.19 105 VAL A N 1
ATOM 829 C CA . VAL A 1 105 ? -13.709 -2.533 32.187 1.00 98.19 105 VAL A CA 1
ATOM 830 C C . VAL A 1 105 ? -14.147 -1.662 33.360 1.00 98.19 105 VAL A C 1
ATOM 832 O O . VAL A 1 105 ? -14.589 -2.194 34.376 1.00 98.19 105 VAL A O 1
ATOM 835 N N . HIS A 1 106 ? -14.087 -0.338 33.208 1.00 98.06 106 HIS A N 1
ATOM 836 C CA . HIS A 1 106 ? -14.539 0.590 34.240 1.00 98.06 106 HIS A CA 1
ATOM 837 C C . HIS A 1 106 ? -16.035 0.429 34.542 1.00 98.06 106 HIS A C 1
ATOM 839 O O . HIS A 1 106 ? -16.398 0.219 35.695 1.00 98.06 106 HIS A O 1
ATOM 845 N N . ARG A 1 107 ? -16.888 0.401 33.508 1.00 97.94 107 ARG A N 1
ATOM 846 C CA . ARG A 1 107 ? -18.336 0.182 33.650 1.00 97.94 107 ARG A CA 1
ATOM 847 C C . ARG A 1 107 ? -18.651 -1.129 34.379 1.00 97.94 107 ARG A C 1
ATOM 849 O O . ARG A 1 107 ? -19.500 -1.154 35.264 1.00 97.94 107 ARG A O 1
ATOM 856 N N . ARG A 1 108 ? -17.968 -2.228 34.031 1.00 97.62 108 ARG A N 1
ATOM 857 C CA . ARG A 1 108 ? -18.148 -3.523 34.714 1.00 97.62 108 ARG A CA 1
ATOM 858 C C . ARG A 1 108 ? -17.737 -3.459 36.181 1.00 97.62 108 ARG A C 1
ATOM 860 O O . ARG A 1 108 ? -18.459 -3.984 37.021 1.00 97.62 108 ARG A O 1
ATOM 867 N N . ALA A 1 109 ? -16.616 -2.807 36.485 1.00 97.06 109 ALA A N 1
ATOM 868 C CA . ALA A 1 109 ? -16.152 -2.642 37.858 1.00 97.06 109 ALA A CA 1
ATOM 869 C C . ALA A 1 109 ? -17.159 -1.846 38.709 1.00 97.06 109 ALA A C 1
ATOM 871 O O . ALA A 1 109 ? -17.465 -2.251 39.829 1.00 97.06 109 ALA A O 1
ATOM 872 N N . GLU A 1 110 ? -17.723 -0.763 38.166 1.00 96.00 110 GLU A N 1
ATOM 873 C CA . GLU A 1 110 ? -18.771 0.019 38.835 1.00 96.00 110 GLU A CA 1
ATOM 874 C C . GLU A 1 110 ? -20.042 -0.808 39.082 1.00 96.00 110 GLU A C 1
ATOM 876 O O . GLU A 1 110 ? -20.604 -0.778 40.176 1.00 96.00 110 GLU A O 1
ATOM 881 N N . GLU A 1 111 ? -20.490 -1.595 38.100 1.00 95.94 111 GLU A N 1
ATOM 882 C CA . GLU A 1 111 ? -21.665 -2.462 38.255 1.00 95.94 111 GLU A CA 1
ATOM 883 C C . GLU A 1 111 ? -21.467 -3.571 39.290 1.00 95.94 111 GLU A C 1
ATOM 885 O O . GLU A 1 111 ? -22.404 -3.909 40.017 1.00 95.94 111 GLU A O 1
ATOM 890 N N . GLU A 1 112 ? -20.272 -4.158 39.357 1.00 95.75 112 GLU A N 1
ATOM 891 C CA . GLU A 1 112 ? -19.930 -5.138 40.388 1.00 95.75 112 GLU A CA 1
ATOM 892 C C . GLU A 1 112 ? -19.929 -4.510 41.781 1.00 95.75 112 GLU A C 1
ATOM 894 O O . GLU A 1 112 ? -20.447 -5.117 42.719 1.00 95.75 112 GLU A O 1
ATOM 899 N N . GLU A 1 113 ? -19.419 -3.288 41.916 1.00 94.19 113 GLU A N 1
ATOM 900 C CA . GLU A 1 113 ? -19.419 -2.568 43.187 1.00 94.19 113 GLU A CA 1
ATOM 901 C C . GLU A 1 113 ? -20.845 -2.213 43.637 1.00 94.19 113 GLU A C 1
ATOM 903 O O . GLU A 1 113 ? -21.219 -2.485 44.777 1.00 94.19 113 GLU A O 1
ATOM 908 N N . ILE A 1 114 ? -21.699 -1.732 42.727 1.00 94.38 114 ILE A N 1
ATOM 909 C CA . ILE A 1 114 ? -23.121 -1.481 43.017 1.00 94.38 114 ILE A CA 1
ATOM 910 C C . ILE A 1 114 ? -23.834 -2.767 43.458 1.00 94.38 114 ILE A C 1
ATOM 912 O O . ILE A 1 114 ? -24.663 -2.727 44.367 1.00 94.38 114 ILE A O 1
ATOM 916 N N . LYS A 1 115 ? -23.535 -3.913 42.831 1.00 94.56 115 LYS A N 1
ATOM 917 C CA . LYS A 1 115 ? -24.114 -5.210 43.220 1.00 94.56 115 LYS A CA 1
ATOM 918 C C . LYS A 1 115 ? -23.637 -5.680 44.590 1.00 94.56 115 LYS A C 1
ATOM 920 O O . LYS A 1 115 ? -24.423 -6.297 45.291 1.00 94.56 115 LYS A O 1
ATOM 925 N N . ARG A 1 116 ? -22.386 -5.409 44.976 1.00 92.69 116 ARG A N 1
ATOM 926 C CA . ARG A 1 116 ? -21.873 -5.739 46.320 1.00 92.69 116 ARG A CA 1
ATOM 927 C C . ARG A 1 116 ? -22.533 -4.916 47.423 1.00 92.69 116 ARG A C 1
ATOM 929 O O . ARG A 1 116 ? -22.600 -5.374 48.557 1.00 92.69 116 ARG A O 1
ATOM 936 N N . GLN A 1 117 ? -22.985 -3.709 47.095 1.00 87.19 117 GLN A N 1
ATOM 937 C CA . GLN A 1 117 ? -23.615 -2.782 48.037 1.00 87.19 117 GLN A CA 1
ATOM 938 C C . GLN A 1 117 ? -25.140 -2.972 48.177 1.00 87.19 117 GLN A C 1
ATOM 940 O O . GLN A 1 117 ? -25.757 -2.262 48.971 1.00 87.19 117 GLN A O 1
ATOM 945 N N . ARG A 1 118 ? -25.756 -3.886 47.414 1.00 77.75 118 ARG A N 1
ATOM 946 C CA . ARG A 1 118 ? -27.194 -4.206 47.456 1.00 77.75 118 ARG A CA 1
ATOM 947 C C . ARG A 1 118 ? -27.445 -5.568 48.085 1.00 77.75 118 ARG A C 1
ATOM 949 O O . ARG A 1 118 ? -28.470 -5.672 48.790 1.00 77.75 118 ARG A O 1
#

Sequence (118 aa):
MNPPGSLRVLEENEKEHLATPIVGPSIHSDNPQERIQARRLRIAARLEARRREALGEHLDGKESEEDQSKSYKQKEESRLKLAKLLLCGTELVTNIQVAADIREVHRRAEEEEIKRQR